Protein AF-A0A7C9NLZ0-F1 (afdb_monomer)

Sequence (135 aa):
AAPAAPADGDAAAMAAAETTRAQASKASASVTGAFAYTQDAVTSTAQLRDVFAKSAAVLCQALPDYGCTTCAKAIMLTAPGTAVEATVADLAGRDAQGSTLMACACATNAPGGGAVANAEAQGVVFQALAAIMGV

Mean predicted aligned error: 15.97 Å

Solvent-accessible surface area (backbone atoms only — not comparable to full-atom values): 8711 Å² total; per-residue (Å²): 138,83,86,82,81,84,73,84,63,61,66,59,51,51,53,50,51,52,53,48,55,59,65,68,51,68,82,69,74,80,86,78,77,79,76,87,77,61,94,82,56,70,49,52,71,67,60,50,49,55,53,51,50,56,49,36,68,69,75,33,75,88,49,78,88,76,87,56,94,77,66,79,56,67,46,80,47,78,49,95,97,36,76,47,79,41,29,71,67,68,50,35,76,67,85,20,62,46,75,46,83,40,79,47,68,49,96,82,45,52,94,88,55,86,42,54,45,27,37,82,45,72,47,63,43,65,70,49,53,30,58,75,57,75,97

Organism: NCBI:txid2304548

Radius of gyration: 29.42 Å; Cα contacts (8 Å, |Δi|>4): 103; chains: 1; bounding box: 54×51×82 Å

Structure (mmCIF, N/CA/C/O backbone):
data_AF-A0A7C9NLZ0-F1
#
_entry.id   AF-A0A7C9NLZ0-F1
#
loop_
_atom_site.group_PDB
_atom_site.id
_atom_site.type_symbol
_atom_site.label_atom_id
_atom_site.label_alt_id
_atom_site.label_comp_id
_atom_site.label_asym_id
_atom_site.label_entity_id
_atom_site.label_seq_id
_atom_site.pdbx_PDB_ins_code
_atom_site.Cartn_x
_atom_site.Cartn_y
_atom_site.Cartn_z
_atom_site.occupancy
_atom_site.B_iso_or_equiv
_atom_site.auth_seq_id
_atom_site.auth_comp_id
_atom_site.auth_asym_id
_atom_site.auth_atom_id
_atom_site.pdbx_PDB_model_num
ATOM 1 N N . ALA A 1 1 ? -38.559 38.075 -61.073 1.00 41.41 1 ALA A N 1
ATOM 2 C CA . ALA A 1 1 ? -37.157 38.147 -60.619 1.00 41.41 1 ALA A CA 1
ATOM 3 C C . ALA A 1 1 ? -36.888 36.919 -59.760 1.00 41.41 1 ALA A C 1
ATOM 5 O O . ALA A 1 1 ? -37.627 36.709 -58.808 1.00 41.41 1 ALA A O 1
ATOM 6 N N . ALA A 1 2 ? -35.940 36.068 -60.152 1.00 38.56 2 ALA A N 1
ATOM 7 C CA . ALA A 1 2 ? -35.530 34.899 -59.371 1.00 38.56 2 ALA A CA 1
ATOM 8 C C . ALA A 1 2 ? -34.394 35.295 -58.407 1.00 38.56 2 ALA A C 1
ATOM 10 O O . ALA A 1 2 ? -33.569 36.124 -58.801 1.00 38.56 2 ALA A O 1
ATOM 11 N N . PRO A 1 3 ? -34.320 34.747 -57.180 1.00 42.00 3 PRO A N 1
ATOM 12 C CA . PRO A 1 3 ? -33.142 34.911 -56.339 1.00 42.00 3 PRO A CA 1
ATOM 13 C C . PRO A 1 3 ? -32.017 33.977 -56.813 1.00 42.00 3 PRO A C 1
ATOM 15 O O . PRO A 1 3 ? -32.261 32.860 -57.268 1.00 42.00 3 PRO A O 1
ATOM 18 N N . ALA A 1 4 ? -30.788 34.484 -56.741 1.00 44.44 4 ALA A N 1
ATOM 19 C CA . ALA A 1 4 ? -29.562 33.826 -57.175 1.00 44.44 4 ALA A CA 1
ATOM 20 C C . ALA A 1 4 ? -29.202 32.606 -56.307 1.00 44.44 4 ALA A C 1
ATOM 22 O O . ALA A 1 4 ? -29.411 32.615 -55.094 1.00 44.44 4 ALA A O 1
ATOM 23 N N . ALA A 1 5 ? -28.622 31.580 -56.934 1.00 47.19 5 ALA A N 1
ATOM 24 C CA . ALA A 1 5 ? -28.014 30.440 -56.252 1.00 47.19 5 ALA A CA 1
ATOM 25 C C . ALA A 1 5 ? -26.708 30.858 -55.539 1.00 47.19 5 ALA A C 1
ATOM 27 O O . ALA A 1 5 ? -25.956 31.660 -56.102 1.00 47.19 5 ALA A O 1
ATOM 28 N N . PRO A 1 6 ? -26.404 30.337 -54.333 1.00 40.81 6 PRO A N 1
ATOM 29 C CA . PRO A 1 6 ? -25.097 30.521 -53.720 1.00 40.81 6 PRO A CA 1
ATOM 30 C C . PRO A 1 6 ? -24.056 29.620 -54.402 1.00 40.81 6 PRO A C 1
ATOM 32 O O . PRO A 1 6 ? -24.360 28.527 -54.873 1.00 40.81 6 PRO A O 1
ATOM 35 N N . ALA A 1 7 ? -22.841 30.150 -54.489 1.00 47.06 7 ALA A N 1
ATOM 36 C CA . ALA A 1 7 ? -21.742 29.694 -55.326 1.00 47.06 7 ALA A CA 1
ATOM 37 C C . ALA A 1 7 ? -21.101 28.361 -54.893 1.00 47.06 7 ALA A C 1
ATOM 39 O O . ALA A 1 7 ? -20.976 28.079 -53.702 1.00 47.06 7 ALA A O 1
ATOM 40 N N . ASP A 1 8 ? -20.562 27.637 -55.881 1.00 51.00 8 ASP A N 1
ATOM 41 C CA . ASP A 1 8 ? -19.723 26.424 -55.806 1.00 51.00 8 ASP A CA 1
ATOM 42 C C . ASP A 1 8 ? -18.362 26.609 -55.078 1.00 51.00 8 ASP A C 1
ATOM 44 O O . ASP A 1 8 ? -17.381 25.922 -55.363 1.00 51.00 8 ASP A O 1
ATOM 48 N N . GLY A 1 9 ? -18.256 27.564 -54.150 1.00 52.34 9 GLY A N 1
ATOM 49 C CA . GLY A 1 9 ? -17.004 27.920 -53.471 1.00 52.34 9 GLY A CA 1
ATOM 50 C C . GLY A 1 9 ? -16.611 26.998 -52.312 1.00 52.34 9 GLY A C 1
ATOM 51 O O . GLY A 1 9 ? -15.436 26.937 -51.957 1.00 52.34 9 GLY A O 1
ATOM 52 N N . ASP A 1 10 ? -17.563 26.264 -51.733 1.00 55.22 10 ASP A N 1
ATOM 53 C CA . ASP A 1 10 ? -17.353 25.514 -50.483 1.00 55.22 10 ASP A CA 1
ATOM 54 C C . ASP A 1 10 ? -16.722 24.126 -50.717 1.00 55.22 10 ASP A C 1
ATOM 56 O O . ASP A 1 10 ? -15.789 23.715 -50.027 1.00 55.22 10 ASP A O 1
ATOM 60 N N . ALA A 1 11 ? -17.146 23.427 -51.776 1.00 53.25 11 ALA A N 1
ATOM 61 C CA . ALA A 1 11 ? -16.656 22.082 -52.091 1.00 53.25 11 ALA A CA 1
ATOM 62 C C . ALA A 1 11 ? -15.178 22.074 -52.525 1.00 53.25 11 ALA A C 1
ATOM 64 O O . ALA A 1 11 ? -14.413 21.187 -52.141 1.00 53.25 11 ALA A O 1
ATOM 65 N N . ALA A 1 12 ? -14.754 23.087 -53.286 1.00 58.62 12 ALA A N 1
ATOM 66 C CA . ALA A 1 12 ? -13.364 23.234 -53.710 1.00 58.62 12 ALA A CA 1
ATOM 67 C C . ALA A 1 12 ? -12.438 23.603 -52.536 1.00 58.62 12 ALA A C 1
ATOM 69 O O . ALA A 1 12 ? -11.304 23.125 -52.470 1.00 58.62 12 ALA A O 1
ATOM 70 N N . ALA A 1 13 ? -12.927 24.401 -51.581 1.00 55.28 13 ALA A N 1
ATOM 71 C CA . ALA A 1 13 ? -12.188 24.764 -50.375 1.00 55.28 13 ALA A CA 1
ATOM 72 C C . ALA A 1 13 ? -12.035 23.574 -49.410 1.00 55.28 13 ALA A C 1
ATOM 74 O O . ALA A 1 13 ? -10.945 23.357 -48.878 1.00 55.28 13 ALA A O 1
ATOM 75 N N . MET A 1 14 ? -13.080 22.755 -49.244 1.00 54.62 14 MET A N 1
ATOM 76 C CA . MET A 1 14 ? -13.004 21.510 -48.471 1.00 54.62 14 MET A CA 1
ATOM 77 C C . MET A 1 14 ? -12.038 20.497 -49.099 1.00 54.62 14 MET A C 1
ATOM 79 O O . MET A 1 14 ? -11.176 19.973 -48.395 1.00 54.62 14 MET A O 1
ATOM 83 N N . ALA A 1 15 ? -12.098 20.281 -50.417 1.00 59.03 15 ALA A N 1
ATOM 84 C CA . ALA 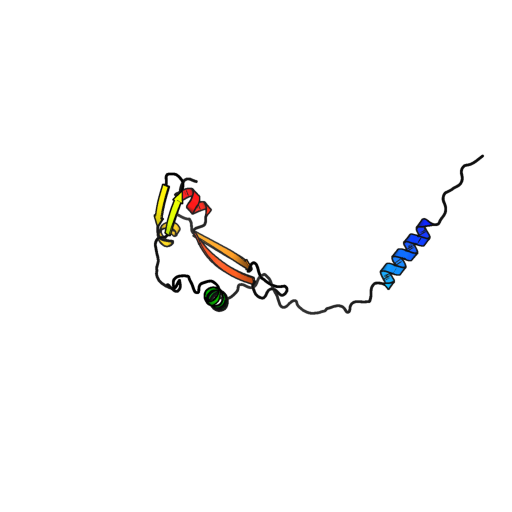A 1 15 ? -11.189 19.366 -51.114 1.00 59.03 15 ALA A CA 1
ATOM 85 C C . ALA A 1 15 ? -9.719 19.828 -51.051 1.00 59.03 15 ALA A C 1
ATOM 87 O O . ALA A 1 15 ? -8.803 19.014 -50.890 1.00 59.03 15 ALA A O 1
ATOM 88 N N . ALA A 1 16 ? -9.476 21.141 -51.120 1.00 60.06 16 ALA A N 1
ATOM 89 C CA . ALA A 1 16 ? -8.146 21.719 -50.942 1.00 60.06 16 ALA A CA 1
ATOM 90 C C . ALA A 1 16 ? -7.639 21.565 -49.496 1.00 60.06 16 ALA A C 1
ATOM 92 O O . ALA A 1 16 ? -6.468 21.236 -49.288 1.00 60.06 16 ALA A O 1
ATOM 93 N N . ALA A 1 17 ? -8.508 21.733 -48.494 1.00 56.75 17 ALA A N 1
ATOM 94 C CA . ALA A 1 17 ? -8.168 21.519 -47.088 1.00 56.75 17 ALA A CA 1
ATOM 95 C C . ALA A 1 17 ? -7.849 20.042 -46.788 1.00 56.75 17 ALA A C 1
ATOM 97 O O . ALA A 1 17 ? -6.900 19.747 -46.061 1.00 56.75 17 ALA A O 1
ATOM 98 N N . GLU A 1 18 ? -8.581 19.108 -47.395 1.00 56.81 18 GLU A N 1
ATOM 99 C CA . GLU A 1 18 ? -8.374 17.663 -47.252 1.00 56.81 18 GLU A CA 1
ATOM 100 C C . GLU A 1 18 ? -7.075 17.202 -47.934 1.00 56.81 18 GLU A C 1
ATOM 102 O O . GLU A 1 18 ? -6.283 16.464 -47.345 1.00 56.81 18 GLU A O 1
ATOM 107 N N . THR A 1 19 ? -6.778 17.755 -49.115 1.00 57.31 19 THR A N 1
ATOM 108 C CA . THR A 1 19 ? -5.504 17.549 -49.826 1.00 57.31 19 THR A CA 1
ATOM 109 C C . THR A 1 19 ? -4.321 18.117 -49.036 1.00 57.31 19 THR A C 1
ATOM 111 O O . THR A 1 19 ? -3.279 17.472 -48.920 1.00 57.31 19 THR A O 1
ATOM 114 N N . THR A 1 20 ? -4.487 19.288 -48.415 1.00 57.09 20 THR A N 1
ATOM 115 C CA . THR A 1 20 ? -3.450 19.909 -47.574 1.00 57.09 20 THR A CA 1
ATOM 116 C C . THR A 1 20 ? -3.228 19.115 -46.282 1.00 57.09 20 THR A C 1
ATOM 118 O O . THR A 1 20 ? -2.090 18.957 -45.848 1.00 57.09 20 THR A O 1
ATOM 121 N N . ARG A 1 21 ? -4.280 18.532 -45.689 1.00 54.12 21 ARG A N 1
ATOM 122 C CA . ARG A 1 21 ? -4.181 17.645 -44.514 1.00 54.12 21 ARG A CA 1
ATOM 123 C C . ARG A 1 21 ? -3.494 16.314 -44.848 1.00 54.12 21 ARG A C 1
ATOM 125 O O . ARG A 1 21 ? -2.691 15.823 -44.052 1.00 54.12 21 ARG A O 1
ATOM 132 N N . ALA A 1 22 ? -3.745 15.770 -46.039 1.00 52.84 22 ALA A N 1
ATOM 133 C CA . ALA A 1 22 ? -3.050 14.592 -46.554 1.00 52.84 22 ALA A CA 1
ATOM 134 C C . ALA A 1 22 ? -1.560 14.874 -46.836 1.00 52.84 22 ALA A C 1
ATOM 136 O O . ALA A 1 22 ? -0.713 14.038 -46.536 1.00 52.84 22 ALA A O 1
ATOM 137 N N . GLN A 1 23 ? -1.217 16.070 -47.330 1.00 54.28 23 GLN A N 1
ATOM 138 C CA . GLN A 1 23 ? 0.169 16.475 -47.615 1.00 54.28 23 GLN A CA 1
ATOM 139 C C . GLN A 1 23 ? 0.950 16.953 -46.377 1.00 54.28 23 GLN A C 1
ATOM 141 O O . GLN A 1 23 ? 2.170 16.805 -46.325 1.00 54.28 23 GLN A O 1
ATOM 146 N N . ALA A 1 24 ? 0.269 17.475 -45.350 1.00 51.78 24 ALA A N 1
ATOM 147 C CA . ALA A 1 24 ? 0.868 17.838 -44.060 1.00 51.78 24 ALA A CA 1
ATOM 148 C C . ALA A 1 24 ? 1.156 16.620 -43.165 1.00 51.78 24 ALA A C 1
ATOM 150 O O . ALA A 1 24 ? 1.860 16.732 -42.157 1.00 51.78 24 ALA A O 1
ATOM 151 N N . SER A 1 25 ? 0.663 15.442 -43.551 1.00 54.28 25 SER A N 1
ATOM 152 C CA . SER A 1 25 ? 1.067 14.173 -42.964 1.00 54.28 25 SER A CA 1
ATOM 153 C C . SER A 1 25 ? 2.461 13.829 -43.486 1.00 54.28 25 SER A C 1
ATOM 155 O O . SER A 1 25 ? 2.613 13.022 -44.400 1.00 54.28 25 SER A O 1
ATOM 157 N N . LYS A 1 26 ? 3.514 14.441 -42.921 1.00 57.22 26 LYS A N 1
ATOM 158 C CA . LYS A 1 26 ? 4.856 13.849 -43.011 1.00 57.22 26 LYS A CA 1
ATOM 159 C C . LYS A 1 26 ? 4.688 12.389 -42.611 1.00 57.22 26 LYS A C 1
ATOM 161 O O . LYS A 1 26 ? 4.262 12.137 -41.482 1.00 57.22 26 LYS A O 1
ATOM 166 N N . ALA A 1 27 ? 4.946 11.467 -43.541 1.00 60.88 27 ALA A N 1
ATOM 167 C CA . ALA A 1 27 ? 4.893 10.038 -43.285 1.00 60.88 27 ALA A CA 1
ATOM 168 C C . ALA A 1 27 ? 5.821 9.763 -42.102 1.00 60.88 27 ALA A C 1
ATOM 170 O O . ALA A 1 27 ? 7.044 9.731 -42.230 1.00 60.88 27 ALA A O 1
ATOM 171 N N . SER A 1 28 ? 5.227 9.694 -40.916 1.00 62.53 28 SER A N 1
ATOM 172 C CA . SER A 1 28 ? 5.944 9.351 -39.707 1.00 62.53 28 SER A CA 1
ATOM 173 C C . SER A 1 28 ? 6.310 7.894 -39.913 1.00 62.53 28 SER A C 1
ATOM 175 O O . SER A 1 28 ? 5.424 7.083 -40.189 1.00 62.53 28 SER A O 1
ATOM 177 N N . ALA A 1 29 ? 7.606 7.580 -39.896 1.00 73.31 29 ALA A N 1
ATOM 178 C CA . ALA A 1 29 ? 8.050 6.200 -40.018 1.00 73.31 29 ALA A CA 1
ATOM 179 C C . ALA A 1 29 ? 7.247 5.353 -39.025 1.00 73.31 29 ALA A C 1
ATOM 181 O O . ALA A 1 29 ? 7.081 5.755 -37.869 1.00 73.31 29 ALA A O 1
ATOM 182 N N . SER A 1 30 ? 6.706 4.223 -39.480 1.00 67.31 30 SER A N 1
ATOM 183 C CA . SER A 1 30 ? 5.969 3.322 -38.604 1.00 67.31 30 SER A CA 1
ATOM 184 C C . SER A 1 30 ? 6.908 2.875 -37.490 1.00 67.31 30 SER A C 1
ATOM 186 O O . SER A 1 30 ? 7.854 2.117 -37.722 1.00 67.31 30 SER A O 1
ATOM 188 N N . VAL A 1 31 ? 6.678 3.375 -36.278 1.00 70.56 31 VAL A N 1
ATOM 189 C CA . VAL A 1 31 ? 7.411 2.922 -35.100 1.00 70.56 31 VAL A CA 1
ATOM 190 C C . VAL A 1 31 ? 6.950 1.497 -34.847 1.00 70.56 31 VAL A C 1
ATOM 192 O O . VAL A 1 31 ? 5.816 1.260 -34.442 1.00 70.56 31 VAL A O 1
ATOM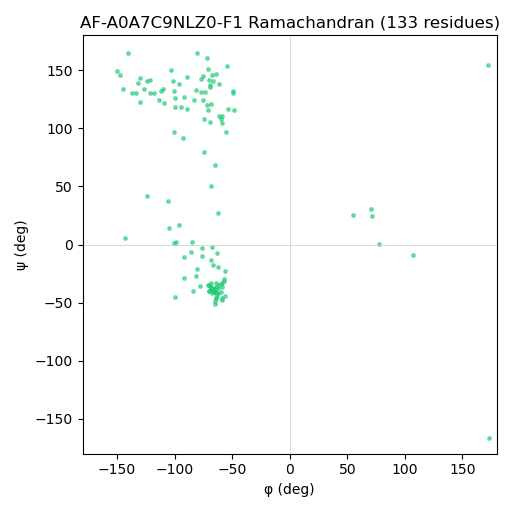 195 N N . THR A 1 32 ? 7.819 0.546 -35.172 1.00 68.38 32 THR A N 1
ATOM 196 C CA . THR A 1 32 ? 7.545 -0.882 -35.028 1.00 68.38 32 THR A CA 1
ATOM 197 C C . THR A 1 32 ? 8.479 -1.412 -33.953 1.00 68.38 32 THR A C 1
ATOM 199 O O . THR A 1 32 ? 9.690 -1.224 -34.027 1.00 68.38 32 THR A O 1
ATOM 202 N N . GLY A 1 33 ? 7.912 -2.029 -32.928 1.00 70.25 33 GLY A N 1
ATOM 203 C CA . GLY A 1 33 ? 8.630 -2.532 -31.767 1.00 70.25 33 GLY A CA 1
ATOM 204 C C . GLY A 1 33 ? 7.626 -3.006 -30.727 1.00 70.25 33 GLY A C 1
ATOM 205 O O . GLY A 1 33 ? 6.481 -2.555 -30.715 1.00 70.25 33 GLY A O 1
ATOM 206 N N . ALA A 1 34 ? 8.031 -3.934 -29.869 1.00 66.75 34 ALA A N 1
ATOM 207 C CA . ALA A 1 34 ? 7.226 -4.275 -28.708 1.00 66.75 34 ALA A CA 1
ATOM 208 C C . ALA A 1 34 ? 7.414 -3.180 -27.654 1.00 66.75 34 ALA A C 1
ATOM 210 O O . ALA A 1 34 ? 8.549 -2.821 -27.327 1.00 66.75 34 ALA A O 1
ATOM 211 N N . PHE A 1 35 ? 6.318 -2.662 -27.101 1.00 61.12 35 PHE A N 1
ATOM 212 C CA . PHE A 1 35 ? 6.403 -1.917 -25.852 1.00 61.12 35 PHE A CA 1
ATOM 213 C C . PHE A 1 35 ? 6.949 -2.878 -24.793 1.00 61.12 35 PHE A C 1
ATOM 215 O O . PHE A 1 35 ? 6.285 -3.837 -24.418 1.00 61.12 35 PHE A O 1
ATOM 222 N N . ALA A 1 36 ? 8.184 -2.648 -24.346 1.00 63.50 36 ALA A N 1
ATOM 223 C CA . ALA A 1 36 ? 8.807 -3.473 -23.312 1.00 63.50 36 ALA A CA 1
ATOM 224 C C . ALA A 1 36 ? 8.108 -3.320 -21.948 1.00 63.50 36 ALA A C 1
ATOM 226 O O . ALA A 1 36 ? 8.290 -4.144 -21.057 1.00 63.50 36 ALA A O 1
ATOM 227 N N . TYR A 1 37 ? 7.316 -2.257 -21.786 1.00 57.84 37 TYR A N 1
ATOM 228 C CA . TYR A 1 37 ? 6.551 -1.982 -20.583 1.00 57.84 37 TYR A CA 1
ATOM 229 C C . TYR A 1 37 ? 5.168 -2.634 -20.659 1.00 57.84 37 TYR A C 1
ATOM 231 O O . TYR A 1 37 ? 4.345 -2.267 -21.497 1.00 57.84 37 TYR A O 1
ATOM 239 N N . THR A 1 38 ? 4.910 -3.576 -19.755 1.00 63.03 38 THR A N 1
ATOM 240 C CA . THR A 1 38 ? 3.600 -4.208 -19.563 1.00 63.03 38 THR A CA 1
ATOM 241 C C . THR A 1 38 ? 3.043 -3.779 -18.209 1.00 63.03 38 THR A C 1
ATOM 243 O O . THR A 1 38 ? 3.748 -3.903 -17.206 1.00 63.03 38 THR A O 1
ATOM 246 N N . GLN A 1 39 ? 1.783 -3.342 -18.144 1.00 62.72 39 GLN A N 1
ATOM 247 C CA . GLN A 1 39 ? 1.152 -2.984 -16.864 1.00 62.72 39 GLN A CA 1
ATOM 248 C C . GLN A 1 39 ? 0.728 -4.196 -16.023 1.00 62.72 39 GLN A C 1
ATOM 250 O O . GLN A 1 39 ? 0.290 -4.012 -14.895 1.00 62.72 39 GLN A O 1
ATOM 255 N N . ASP A 1 40 ? 0.909 -5.416 -16.534 1.00 68.81 40 ASP A N 1
ATOM 256 C CA . ASP A 1 40 ? 0.523 -6.658 -15.851 1.00 68.81 40 ASP A CA 1
ATOM 257 C C . ASP A 1 40 ? 1.663 -7.252 -15.008 1.00 68.81 40 ASP A C 1
ATOM 259 O O . ASP A 1 40 ? 1.458 -8.175 -14.222 1.00 68.81 40 ASP A O 1
ATOM 263 N N . ALA A 1 41 ? 2.888 -6.739 -15.164 1.00 80.69 41 ALA A N 1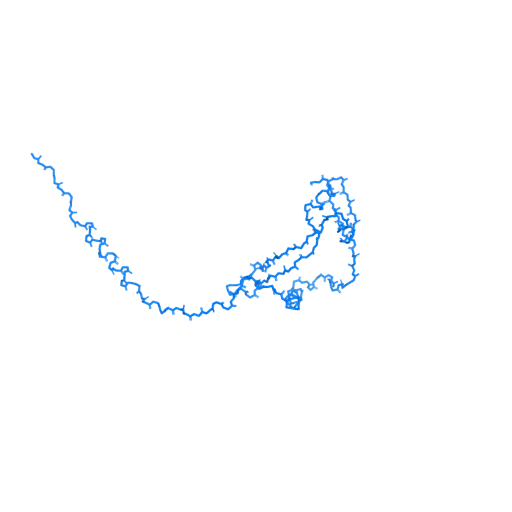
ATOM 264 C CA . ALA A 1 41 ? 4.045 -7.261 -14.453 1.00 80.69 41 ALA A CA 1
ATOM 265 C C . ALA A 1 41 ? 3.986 -6.878 -12.970 1.00 80.69 41 ALA A C 1
ATOM 267 O O . ALA A 1 41 ? 4.007 -5.694 -12.621 1.00 80.69 41 ALA A O 1
ATOM 268 N N . VAL A 1 42 ? 3.964 -7.884 -12.094 1.00 87.31 42 VAL A N 1
ATOM 269 C CA . VAL A 1 42 ? 4.107 -7.697 -10.647 1.00 87.31 42 VAL A CA 1
ATOM 270 C C . VAL A 1 42 ? 5.574 -7.411 -10.333 1.00 87.31 42 VAL A C 1
ATOM 272 O O . VAL A 1 42 ? 6.472 -8.167 -10.701 1.00 87.31 42 VAL A O 1
ATOM 275 N N . THR A 1 43 ? 5.831 -6.289 -9.666 1.00 87.31 43 THR A N 1
ATOM 276 C CA . THR A 1 43 ? 7.175 -5.882 -9.253 1.00 87.31 43 THR A CA 1
ATOM 277 C C . THR A 1 43 ? 7.631 -6.747 -8.085 1.00 87.31 43 THR A C 1
ATOM 279 O O . THR A 1 43 ? 6.909 -6.921 -7.104 1.00 87.31 43 THR A O 1
ATOM 282 N N . SER A 1 44 ? 8.846 -7.290 -8.169 1.00 87.81 44 SER A N 1
ATOM 283 C CA . SER A 1 44 ? 9.368 -8.156 -7.110 1.00 87.81 44 SER A CA 1
ATOM 284 C C . SER A 1 44 ? 9.535 -7.400 -5.789 1.00 87.81 44 SER A C 1
ATOM 286 O O . SER A 1 44 ? 9.923 -6.230 -5.766 1.00 87.81 44 SER A O 1
ATOM 288 N N . THR A 1 45 ? 9.339 -8.083 -4.659 1.00 84.94 45 THR A N 1
ATOM 289 C CA . THR A 1 45 ? 9.534 -7.492 -3.324 1.00 84.94 45 THR A CA 1
ATOM 290 C C . THR A 1 45 ? 10.948 -6.933 -3.129 1.00 84.94 45 THR A C 1
ATOM 292 O O . THR A 1 45 ? 11.122 -5.946 -2.420 1.00 84.94 45 THR A O 1
ATOM 295 N N . ALA A 1 46 ? 11.963 -7.524 -3.771 1.00 83.81 46 ALA A N 1
ATOM 296 C CA . ALA A 1 46 ? 13.331 -7.008 -3.748 1.00 83.81 46 ALA A CA 1
ATOM 297 C C . ALA A 1 46 ? 13.434 -5.633 -4.430 1.00 83.81 46 ALA A C 1
ATOM 299 O O . ALA A 1 46 ? 13.953 -4.693 -3.833 1.00 83.81 46 ALA A O 1
ATOM 300 N N . GLN A 1 47 ? 12.866 -5.491 -5.630 1.00 84.56 47 GLN A N 1
ATOM 301 C CA . GLN A 1 47 ? 12.831 -4.211 -6.342 1.00 84.56 47 GLN A CA 1
ATOM 302 C C . GLN A 1 47 ? 12.003 -3.163 -5.594 1.00 84.56 47 GLN A C 1
ATOM 304 O O . GLN A 1 47 ? 12.430 -2.016 -5.482 1.00 84.56 47 GLN A O 1
ATOM 309 N N . LEU A 1 48 ? 10.848 -3.552 -5.041 1.00 84.62 48 LEU A N 1
ATOM 310 C CA . LEU A 1 48 ? 10.027 -2.662 -4.219 1.00 84.62 48 LEU A CA 1
ATOM 311 C C . LEU A 1 48 ? 10.815 -2.159 -3.007 1.00 84.62 48 LEU A C 1
ATOM 313 O O . LEU A 1 48 ? 10.850 -0.956 -2.760 1.00 84.62 48 LEU A O 1
ATOM 317 N N . ARG A 1 49 ? 11.499 -3.054 -2.284 1.00 80.06 49 ARG A N 1
ATOM 318 C CA . ARG A 1 49 ? 12.352 -2.681 -1.150 1.00 80.06 49 ARG A CA 1
ATOM 319 C C . ARG A 1 49 ? 13.4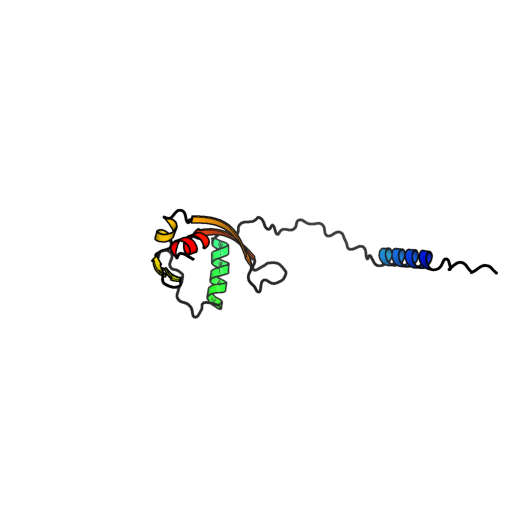19 -1.672 -1.549 1.00 80.06 49 ARG A C 1
ATOM 321 O O . ARG A 1 49 ? 13.593 -0.699 -0.828 1.00 80.06 49 ARG A O 1
ATOM 328 N N . ASP A 1 50 ? 14.092 -1.863 -2.678 1.00 77.00 50 ASP A N 1
ATOM 329 C CA . ASP A 1 50 ? 15.134 -0.938 -3.128 1.00 77.00 50 ASP A CA 1
ATOM 330 C C . ASP A 1 50 ? 14.570 0.446 -3.482 1.00 77.00 50 ASP A C 1
ATOM 332 O O . ASP A 1 50 ? 15.171 1.466 -3.136 1.00 77.00 50 ASP A O 1
ATOM 336 N N . VAL A 1 51 ? 13.411 0.504 -4.147 1.00 75.12 51 VAL A N 1
ATOM 337 C CA . VAL A 1 51 ? 12.730 1.766 -4.479 1.00 75.12 51 VAL A CA 1
ATOM 338 C C . VAL A 1 51 ? 12.271 2.477 -3.206 1.00 75.12 51 VAL A C 1
ATOM 340 O O . VAL A 1 51 ? 12.622 3.637 -2.992 1.00 75.12 51 VAL A O 1
ATOM 343 N N . PHE A 1 52 ? 11.559 1.779 -2.320 1.00 72.19 52 PHE A N 1
ATOM 344 C CA . PHE A 1 52 ? 11.058 2.363 -1.078 1.00 72.19 52 PHE A CA 1
ATOM 345 C C . PHE A 1 52 ? 12.174 2.711 -0.091 1.00 72.19 52 PHE A C 1
ATOM 347 O O . PHE A 1 52 ? 12.060 3.726 0.585 1.00 72.19 52 PHE A O 1
ATOM 354 N N . ALA A 1 53 ? 13.274 1.955 -0.032 1.00 68.12 53 ALA A N 1
ATOM 355 C CA . ALA A 1 53 ? 14.432 2.296 0.795 1.00 68.12 53 ALA A CA 1
ATOM 356 C C . ALA A 1 53 ? 15.116 3.581 0.310 1.00 68.12 53 ALA A C 1
ATOM 358 O O . ALA A 1 53 ? 15.475 4.425 1.127 1.00 68.12 53 ALA A O 1
ATOM 359 N N . LYS A 1 54 ? 15.243 3.778 -1.011 1.00 70.19 54 LYS A N 1
ATOM 360 C CA . LYS A 1 54 ? 15.754 5.035 -1.585 1.00 70.19 54 LYS A CA 1
ATOM 361 C C . LYS A 1 54 ? 14.825 6.205 -1.279 1.00 70.19 54 LYS A C 1
ATOM 363 O O . LYS A 1 54 ? 15.292 7.253 -0.842 1.00 70.19 54 LYS A O 1
ATOM 368 N N . SER A 1 55 ? 13.516 6.025 -1.461 1.00 66.31 55 SER A N 1
ATOM 369 C CA . SER A 1 55 ? 12.523 7.047 -1.119 1.00 66.31 55 SER A CA 1
ATOM 370 C C . SER A 1 55 ? 12.523 7.362 0.377 1.00 66.31 55 SER A C 1
ATOM 372 O O . SER A 1 55 ? 12.495 8.532 0.746 1.00 66.31 55 SER A O 1
ATOM 374 N N . ALA A 1 56 ? 12.627 6.352 1.242 1.00 64.75 56 ALA A N 1
ATOM 375 C CA . ALA A 1 56 ? 12.710 6.526 2.685 1.00 64.75 56 ALA A CA 1
ATOM 376 C C . ALA A 1 56 ? 14.010 7.228 3.105 1.00 64.75 56 ALA A C 1
ATOM 378 O O . ALA A 1 56 ? 13.977 8.138 3.921 1.00 64.75 56 ALA A O 1
ATOM 379 N N . ALA A 1 57 ? 15.151 6.917 2.497 1.00 62.84 57 ALA A N 1
ATOM 380 C CA . ALA A 1 57 ? 16.401 7.627 2.776 1.00 62.84 57 ALA A CA 1
ATOM 381 C C . ALA A 1 57 ? 16.353 9.129 2.416 1.00 62.84 57 ALA A C 1
ATOM 383 O O . ALA A 1 57 ? 17.175 9.900 2.906 1.00 62.84 57 ALA A O 1
ATOM 384 N N . VAL A 1 58 ? 15.408 9.559 1.571 1.00 66.56 58 VAL A N 1
ATOM 385 C CA . VAL A 1 58 ? 15.221 10.966 1.177 1.00 66.56 58 VAL A CA 1
ATOM 386 C C . VAL A 1 58 ? 14.088 11.635 1.962 1.00 66.56 58 VAL A C 1
ATOM 388 O O . VAL A 1 58 ? 14.258 12.748 2.447 1.00 66.56 58 VAL A O 1
ATOM 391 N N . LEU A 1 59 ? 12.940 10.968 2.108 1.00 62.94 59 LEU A N 1
ATOM 392 C CA . LEU A 1 59 ? 11.729 11.517 2.738 1.00 62.94 59 LEU A CA 1
ATOM 393 C C . LEU A 1 59 ? 11.646 11.223 4.241 1.00 62.94 59 LEU A C 1
ATOM 395 O O . LEU A 1 59 ? 11.055 11.988 4.998 1.00 62.94 59 LEU A O 1
ATOM 399 N N . CYS A 1 60 ? 12.240 10.114 4.672 1.00 56.47 60 CYS A N 1
ATOM 400 C CA . CYS A 1 60 ? 12.145 9.573 6.023 1.00 56.47 60 CYS A CA 1
ATOM 401 C C . CYS A 1 60 ? 13.419 9.799 6.854 1.00 56.47 60 CYS A C 1
ATOM 403 O O . CYS A 1 60 ? 13.518 9.202 7.917 1.00 56.47 60 CYS A O 1
ATOM 405 N N . GLN A 1 61 ? 14.368 10.670 6.457 1.00 55.47 61 GLN A N 1
ATOM 406 C CA . GLN A 1 61 ? 15.533 10.995 7.315 1.00 55.47 61 GLN A CA 1
ATOM 407 C C . GLN A 1 61 ? 15.133 11.511 8.709 1.00 55.47 61 GLN A C 1
ATOM 409 O O . GLN A 1 61 ? 15.919 11.425 9.647 1.00 55.47 61 GLN A O 1
ATOM 414 N N . ALA A 1 62 ? 13.912 12.037 8.844 1.00 55.12 62 ALA A N 1
ATOM 415 C CA . ALA A 1 62 ? 13.332 12.492 10.105 1.00 55.12 62 ALA A CA 1
ATOM 416 C C . ALA A 1 62 ? 12.344 11.493 10.742 1.00 55.12 62 ALA A C 1
ATOM 418 O O . ALA A 1 62 ? 11.754 11.807 11.774 1.00 55.12 62 ALA A O 1
ATOM 419 N N . LEU A 1 63 ? 12.112 10.324 10.136 1.00 51.84 63 LEU A N 1
ATOM 420 C CA . LEU A 1 63 ? 11.168 9.338 10.653 1.00 51.84 63 LEU A CA 1
ATOM 421 C C . LEU A 1 63 ? 11.903 8.174 11.339 1.00 51.84 63 LEU A C 1
ATOM 423 O O . LEU A 1 63 ? 13.034 7.859 10.968 1.00 51.84 63 LEU A O 1
ATOM 427 N N . PRO A 1 64 ? 11.278 7.537 12.348 1.00 55.69 64 PRO A N 1
ATOM 428 C CA . PRO A 1 64 ? 11.850 6.380 13.025 1.00 55.69 64 PRO A CA 1
ATOM 429 C C . PRO A 1 64 ? 12.221 5.267 12.045 1.00 55.69 64 PRO A C 1
ATOM 431 O O . PRO A 1 64 ? 11.589 5.123 10.999 1.00 55.69 64 PRO A O 1
ATOM 434 N N . ASP A 1 65 ? 13.199 4.442 12.417 1.00 57.25 65 ASP A N 1
ATOM 435 C CA . ASP A 1 65 ? 13.492 3.218 11.680 1.00 57.25 65 ASP A CA 1
ATOM 436 C C . ASP A 1 65 ? 12.241 2.322 11.647 1.00 57.25 65 ASP A C 1
ATOM 438 O O . ASP A 1 65 ? 11.843 1.713 12.644 1.00 57.25 65 ASP A O 1
ATOM 442 N N . TYR A 1 66 ? 11.580 2.299 10.489 1.00 56.38 66 TYR A N 1
ATOM 443 C CA . TYR A 1 66 ? 10.455 1.411 10.200 1.00 56.38 66 TYR A CA 1
ATOM 444 C C . TYR A 1 66 ? 10.920 0.040 9.712 1.00 56.38 66 TYR A C 1
ATOM 446 O O . TYR A 1 66 ? 10.084 -0.811 9.408 1.00 56.38 66 TYR A O 1
ATOM 454 N N . GLY A 1 67 ? 12.232 -0.203 9.658 1.00 53.91 67 GLY A N 1
ATOM 455 C CA . GLY A 1 67 ? 12.840 -1.505 9.442 1.00 53.91 67 GLY A CA 1
ATOM 456 C C . GLY A 1 67 ? 12.616 -2.443 10.624 1.00 53.91 67 GLY A C 1
ATOM 457 O O . GLY A 1 67 ? 13.559 -3.046 11.118 1.00 53.91 67 GLY A O 1
ATOM 458 N N . CYS A 1 68 ? 11.378 -2.592 11.102 1.00 54.09 68 CYS A N 1
ATOM 459 C CA . CYS A 1 68 ? 11.055 -3.655 12.032 1.00 54.09 68 CYS A CA 1
ATOM 460 C C . CYS A 1 68 ? 10.369 -4.803 11.302 1.00 54.09 68 CYS A C 1
ATOM 462 O O . CYS A 1 68 ? 9.156 -4.822 11.115 1.00 54.09 68 CYS A O 1
ATOM 464 N N . THR A 1 69 ? 11.168 -5.806 10.955 1.00 52.56 69 THR A N 1
ATOM 465 C CA . THR A 1 69 ? 10.736 -7.092 10.396 1.00 52.56 69 THR A CA 1
ATOM 466 C C . THR A 1 69 ? 9.866 -7.908 11.368 1.00 52.56 69 THR A C 1
ATOM 468 O O . THR A 1 69 ? 9.342 -8.946 10.977 1.00 52.56 69 THR A O 1
ATOM 471 N N . THR A 1 70 ? 9.711 -7.477 12.630 1.00 49.50 70 THR A N 1
ATOM 472 C CA . THR A 1 70 ? 9.053 -8.259 13.697 1.00 49.50 70 THR A CA 1
ATOM 473 C C . THR A 1 70 ? 8.211 -7.457 14.695 1.00 49.50 70 THR A C 1
ATOM 475 O O . THR A 1 70 ? 7.718 -8.031 15.664 1.00 49.50 70 THR A O 1
ATOM 478 N N . CYS A 1 71 ? 8.011 -6.151 14.521 1.00 52.66 71 CYS A N 1
ATOM 479 C CA . CYS A 1 71 ? 7.251 -5.381 15.502 1.00 52.66 71 CYS A CA 1
ATOM 480 C C . CYS A 1 71 ? 5.790 -5.342 15.072 1.00 52.66 71 CYS A C 1
ATOM 482 O O . CYS A 1 71 ? 5.371 -4.427 14.366 1.00 52.66 71 CYS A O 1
ATOM 484 N N . ALA A 1 72 ? 5.003 -6.303 15.552 1.00 63.53 72 ALA A N 1
ATOM 485 C CA . ALA A 1 72 ? 3.557 -6.149 15.657 1.00 63.53 72 ALA A CA 1
ATOM 486 C C . ALA A 1 72 ? 3.252 -5.039 16.683 1.00 63.53 72 ALA A C 1
ATOM 488 O O . ALA A 1 72 ? 2.812 -5.306 17.798 1.00 63.53 72 ALA A O 1
ATOM 489 N N . LYS A 1 73 ? 3.581 -3.783 16.354 1.00 73.25 73 LYS A N 1
ATOM 490 C CA . LYS A 1 73 ? 3.190 -2.640 17.178 1.00 73.25 73 LYS A CA 1
ATOM 491 C C . LYS A 1 73 ? 1.687 -2.481 17.052 1.00 73.25 73 LYS A C 1
ATOM 493 O O . LYS A 1 73 ? 1.144 -2.561 15.947 1.00 73.25 73 LYS A O 1
ATOM 498 N N . ALA A 1 74 ? 1.036 -2.266 18.186 1.00 84.00 74 ALA A N 1
ATOM 499 C CA . ALA A 1 74 ? -0.360 -1.897 18.177 1.00 84.00 74 ALA A CA 1
ATOM 500 C C . ALA A 1 74 ? -0.523 -0.560 17.442 1.00 84.00 74 ALA A C 1
ATOM 502 O O . ALA A 1 74 ? 0.289 0.359 17.585 1.00 84.00 74 ALA A O 1
ATOM 503 N N . ILE A 1 75 ? -1.559 -0.490 16.619 1.00 87.25 75 ILE A N 1
ATOM 504 C CA . ILE A 1 75 ? -2.039 0.733 15.998 1.00 87.25 75 ILE A CA 1
ATOM 505 C C . ILE A 1 75 ? -3.261 1.212 16.773 1.00 87.25 75 ILE A C 1
ATOM 507 O O . ILE A 1 75 ? -4.090 0.415 17.213 1.00 87.25 75 ILE A O 1
ATOM 511 N N . MET A 1 76 ? -3.355 2.528 16.947 1.00 89.94 76 MET A N 1
ATOM 512 C CA . MET A 1 76 ? -4.494 3.166 17.594 1.00 89.94 76 MET A CA 1
ATOM 513 C C . MET A 1 76 ? -5.496 3.602 16.524 1.00 89.94 76 MET A C 1
ATOM 515 O O . MET A 1 76 ? -5.177 4.430 15.670 1.00 89.94 76 MET A O 1
ATOM 519 N N . LEU A 1 77 ? -6.705 3.055 16.584 1.00 89.31 77 LEU A N 1
ATOM 520 C CA . LEU A 1 77 ? -7.853 3.455 15.778 1.00 89.31 77 LEU A CA 1
ATOM 521 C C . LEU A 1 77 ? -8.743 4.358 16.629 1.00 89.31 77 LEU A C 1
ATOM 523 O O . LEU A 1 77 ? -9.151 3.973 17.725 1.00 89.31 77 LEU A O 1
ATOM 527 N N . THR A 1 78 ? -9.062 5.552 16.137 1.00 92.12 78 THR A N 1
ATOM 528 C CA . THR A 1 78 ? -9.922 6.507 16.844 1.00 92.12 78 THR A CA 1
ATOM 529 C C . THR A 1 78 ? -11.084 6.953 15.965 1.00 92.12 78 THR A C 1
ATOM 531 O O . THR A 1 78 ? -10.918 7.291 14.796 1.00 92.12 78 THR A O 1
ATOM 534 N N . ALA A 1 79 ? -12.278 6.949 16.551 1.00 89.31 79 ALA A N 1
ATOM 535 C CA . ALA A 1 79 ? -13.517 7.464 15.985 1.00 89.31 79 ALA A CA 1
ATOM 536 C C . ALA A 1 79 ? -14.314 8.173 17.099 1.00 89.31 79 ALA A C 1
ATOM 538 O O . ALA A 1 79 ? -14.01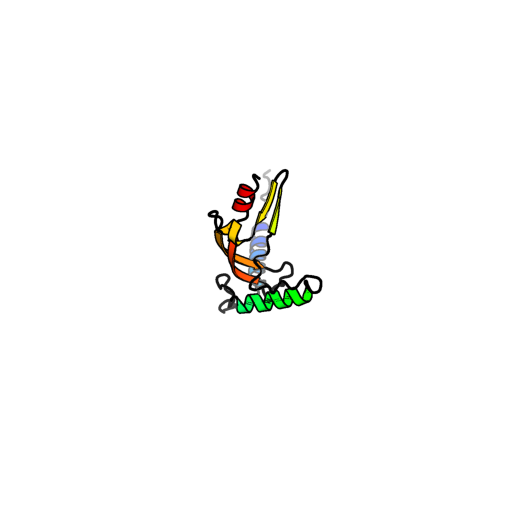2 7.991 18.284 1.00 89.31 79 ALA A O 1
ATOM 539 N N . PRO A 1 80 ? -15.329 8.994 16.781 1.00 91.62 80 PRO A N 1
ATOM 540 C CA . PRO A 1 80 ? -16.163 9.613 17.807 1.00 91.62 80 PRO A CA 1
ATOM 541 C C . PRO A 1 80 ? -16.755 8.562 18.761 1.00 91.62 80 PRO A C 1
ATOM 543 O O . PRO A 1 80 ? -17.514 7.692 18.349 1.00 91.62 80 PRO A O 1
ATOM 546 N N . GLY A 1 81 ? -16.385 8.630 20.041 1.00 87.75 81 GLY A N 1
ATOM 547 C CA . GLY A 1 81 ? -16.884 7.720 21.079 1.00 87.75 81 GLY A CA 1
ATOM 548 C C . GLY A 1 81 ? -16.270 6.315 21.099 1.00 87.75 81 GLY A C 1
ATOM 549 O O . GLY A 1 81 ? -16.624 5.542 21.984 1.00 87.75 81 GLY A O 1
ATOM 550 N N . THR A 1 82 ? -15.332 5.994 20.198 1.00 90.88 82 THR A N 1
ATOM 551 C CA . THR A 1 82 ? -14.685 4.673 20.132 1.00 90.88 82 THR A CA 1
ATOM 552 C C . THR A 1 82 ? -13.180 4.815 19.915 1.00 90.88 82 THR A C 1
ATOM 554 O O . THR A 1 82 ? -12.731 5.519 19.012 1.00 90.88 82 THR A O 1
ATOM 557 N N . ALA A 1 83 ? -12.384 4.121 20.726 1.00 92.50 83 ALA A N 1
ATOM 558 C CA . ALA A 1 83 ? -10.944 3.996 20.538 1.00 92.50 83 ALA A CA 1
ATOM 559 C C . ALA A 1 83 ? -10.543 2.530 20.707 1.00 92.50 83 ALA A C 1
ATOM 561 O O . ALA A 1 83 ? -10.945 1.885 21.676 1.00 92.50 83 ALA A O 1
ATOM 562 N N . VAL A 1 84 ? -9.777 2.009 19.754 1.00 90.25 84 VAL A N 1
ATOM 563 C CA . VAL A 1 84 ? -9.323 0.618 19.739 1.00 90.25 84 VAL A CA 1
ATOM 564 C C . VAL A 1 84 ? -7.821 0.606 19.505 1.00 90.25 84 VAL A C 1
ATOM 566 O O . VAL A 1 84 ? -7.342 1.104 18.491 1.00 90.25 84 VAL A O 1
ATOM 569 N N . GLU A 1 85 ? -7.082 0.007 20.432 1.00 92.12 85 GLU A N 1
ATOM 570 C CA . GLU A 1 85 ? -5.670 -0.317 20.260 1.00 92.12 85 GLU A CA 1
ATOM 571 C C . GLU A 1 85 ? -5.564 -1.798 19.879 1.00 92.12 85 GLU A C 1
ATOM 573 O O . GLU A 1 85 ? -6.020 -2.667 20.622 1.00 92.12 85 GLU A O 1
ATOM 578 N N . ALA A 1 86 ? -5.031 -2.088 18.693 1.00 88.44 86 ALA A N 1
ATOM 579 C CA . ALA A 1 86 ? -4.965 -3.448 18.160 1.00 88.44 86 ALA A CA 1
ATOM 580 C C . ALA A 1 86 ? -3.754 -3.617 17.241 1.00 88.44 86 ALA A C 1
ATOM 582 O O . ALA A 1 86 ? -3.334 -2.677 16.571 1.00 88.44 86 ALA A O 1
ATOM 583 N N . THR A 1 87 ? -3.186 -4.816 17.170 1.00 87.81 87 THR A N 1
ATOM 584 C CA . THR A 1 87 ? -2.187 -5.143 16.147 1.00 87.81 87 THR A CA 1
ATOM 585 C C . THR A 1 87 ? -2.864 -5.477 14.815 1.00 87.81 87 THR A C 1
ATOM 587 O O . THR A 1 87 ? -4.056 -5.781 14.752 1.00 87.81 87 THR A O 1
ATOM 590 N N . VAL A 1 88 ? -2.097 -5.484 13.719 1.00 82.38 88 VAL A N 1
ATOM 591 C CA . VAL A 1 88 ? -2.612 -5.940 12.413 1.00 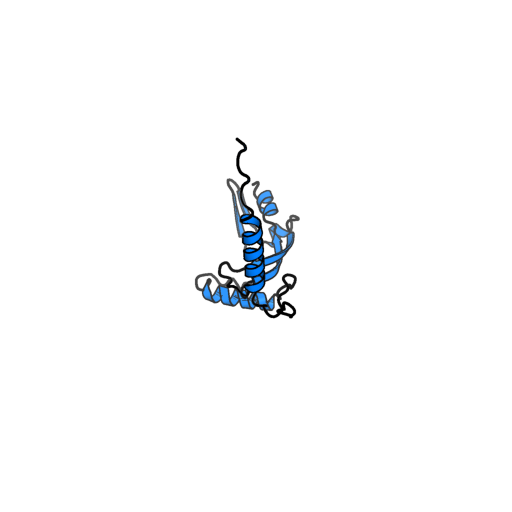82.38 88 VAL A CA 1
ATOM 592 C C . VAL A 1 88 ? -3.104 -7.392 12.486 1.00 82.38 88 VAL A C 1
ATOM 594 O O . VAL A 1 88 ? -4.092 -7.727 11.839 1.00 82.38 88 VAL A O 1
ATOM 597 N N . ALA A 1 89 ? -2.473 -8.236 13.310 1.00 82.19 89 ALA A N 1
ATOM 598 C CA . ALA A 1 89 ? -2.895 -9.620 13.515 1.00 82.19 89 ALA A CA 1
ATOM 599 C C . ALA A 1 89 ? -4.257 -9.714 14.230 1.00 82.19 89 ALA A C 1
ATOM 601 O O . ALA A 1 89 ? -5.115 -10.489 13.808 1.00 82.19 89 ALA A O 1
ATOM 602 N N . ASP A 1 90 ? -4.487 -8.882 15.252 1.00 84.88 90 ASP A N 1
ATOM 603 C CA . ASP A 1 90 ? -5.767 -8.830 15.979 1.00 84.88 90 ASP A CA 1
ATOM 604 C C . ASP A 1 90 ? -6.927 -8.412 15.066 1.00 84.88 90 ASP A C 1
ATOM 606 O O . ASP A 1 90 ? -8.056 -8.889 15.199 1.00 84.88 90 ASP A O 1
ATOM 610 N N . LEU A 1 91 ? -6.639 -7.519 14.118 1.00 83.12 91 LEU A N 1
ATOM 611 C CA . LEU A 1 91 ? -7.604 -7.025 13.140 1.00 83.12 91 LEU A CA 1
ATOM 612 C C . LEU A 1 91 ? -7.832 -8.038 12.006 1.00 83.12 91 LEU A C 1
ATOM 614 O O . LEU A 1 91 ? -8.959 -8.204 11.547 1.00 83.12 91 LEU A O 1
ATOM 618 N N . ALA A 1 92 ? -6.789 -8.760 11.595 1.00 76.75 92 ALA A N 1
ATOM 619 C CA . ALA A 1 92 ? -6.838 -9.786 10.556 1.00 76.75 92 ALA A CA 1
ATOM 620 C C . ALA A 1 92 ? -7.723 -10.992 10.922 1.00 76.75 92 ALA A C 1
ATOM 622 O O . ALA A 1 92 ? -8.375 -11.557 10.045 1.00 76.75 92 ALA A O 1
ATOM 623 N N . GLY A 1 93 ? -7.795 -11.371 12.202 1.00 66.38 93 GLY A N 1
ATOM 624 C CA . GLY A 1 93 ? -8.607 -12.501 12.678 1.00 66.38 93 GLY A CA 1
ATOM 625 C C . GLY A 1 93 ? -10.131 -12.319 12.580 1.00 66.38 93 GLY A C 1
ATOM 626 O O . GLY A 1 93 ? -10.866 -13.233 12.940 1.00 66.38 93 GLY A O 1
ATOM 627 N N . ARG A 1 94 ? -10.622 -11.160 12.115 1.00 61.69 94 ARG A N 1
ATOM 628 C CA . ARG A 1 94 ? -12.054 -10.807 12.047 1.00 61.69 94 ARG A CA 1
ATOM 629 C C . ARG A 1 94 ? -12.640 -10.858 10.622 1.00 61.69 94 ARG A C 1
ATOM 631 O O . ARG A 1 94 ? -13.4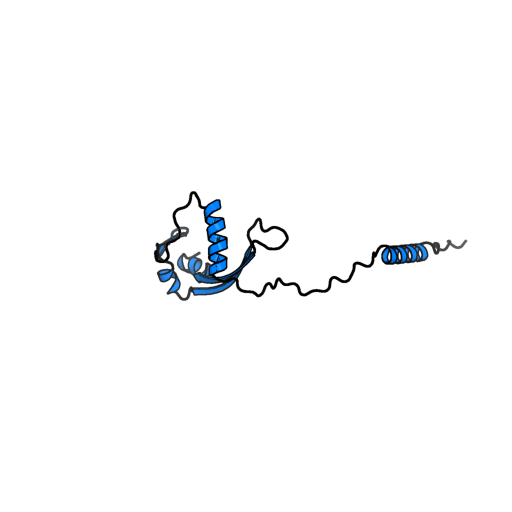15 -9.978 10.266 1.00 61.69 94 ARG A O 1
ATOM 638 N N . ASP A 1 95 ? -12.220 -11.821 9.792 1.00 60.00 95 ASP A N 1
ATOM 639 C CA . ASP A 1 95 ? -12.559 -11.923 8.349 1.00 60.00 95 ASP A CA 1
ATOM 640 C C . ASP A 1 95 ? -12.222 -10.661 7.532 1.00 60.00 95 ASP A C 1
ATOM 642 O O . ASP A 1 95 ? -12.796 -10.368 6.485 1.00 60.00 95 ASP A O 1
ATOM 646 N N . ALA A 1 96 ? -11.251 -9.898 8.023 1.00 59.09 96 ALA A N 1
ATOM 647 C CA . ALA A 1 96 ? -10.939 -8.571 7.522 1.00 59.09 96 ALA A CA 1
ATOM 648 C C . ALA A 1 96 ? -9.755 -8.560 6.540 1.00 59.09 96 ALA A C 1
ATOM 650 O O . ALA A 1 96 ? -9.342 -7.489 6.093 1.00 59.09 96 ALA A O 1
ATOM 651 N N . GLN A 1 97 ? -9.181 -9.729 6.228 1.00 65.31 97 GLN A N 1
ATOM 652 C CA . GLN A 1 97 ? -8.002 -9.842 5.371 1.00 65.31 97 GLN A CA 1
ATOM 653 C C . GLN A 1 97 ? -8.356 -9.779 3.887 1.00 65.31 97 GLN A C 1
ATOM 655 O O . GLN A 1 97 ? -9.232 -10.495 3.409 1.00 65.31 97 GLN A O 1
ATOM 660 N N . GLY A 1 98 ? -7.613 -8.961 3.147 1.00 70.94 98 GLY A N 1
ATOM 661 C CA . GLY A 1 98 ? -7.664 -8.898 1.693 1.00 70.94 98 GLY A CA 1
ATOM 662 C C . GLY A 1 98 ? -6.266 -8.988 1.096 1.00 70.94 98 GLY A C 1
ATOM 663 O O . GLY A 1 98 ? -5.314 -8.427 1.641 1.00 70.94 98 GLY A O 1
ATOM 664 N N . SER A 1 99 ? -6.154 -9.676 -0.041 1.00 80.19 99 SER A N 1
ATOM 665 C CA . SER A 1 99 ? -5.022 -9.528 -0.954 1.00 80.19 99 SER A CA 1
ATOM 666 C C . SER A 1 99 ? -5.508 -8.833 -2.217 1.00 80.19 99 SER A C 1
ATOM 668 O O . SER A 1 99 ? -6.581 -9.142 -2.734 1.00 80.19 99 SER A O 1
ATOM 670 N N . THR A 1 100 ? -4.767 -7.842 -2.693 1.00 84.69 100 THR A N 1
ATOM 671 C CA . THR A 1 100 ? -5.120 -7.096 -3.901 1.00 84.69 100 THR A CA 1
ATOM 672 C C . THR A 1 100 ? -3.854 -6.715 -4.644 1.00 84.69 100 THR A C 1
ATOM 674 O O . THR A 1 100 ? -2.897 -6.218 -4.048 1.00 84.69 100 THR A O 1
ATOM 677 N N . LEU A 1 101 ? -3.863 -6.936 -5.959 1.00 86.44 101 LEU A N 1
ATOM 678 C CA . LEU A 1 101 ? -2.857 -6.372 -6.843 1.00 86.44 101 LEU A CA 1
ATOM 679 C C . LEU A 1 101 ? -3.106 -4.866 -6.953 1.00 86.44 101 LEU A C 1
ATOM 681 O O . LEU A 1 101 ? -4.147 -4.435 -7.446 1.00 86.44 101 LEU A O 1
ATOM 685 N N . MET A 1 102 ? -2.156 -4.076 -6.469 1.00 86.56 102 MET A N 1
ATOM 686 C CA . MET A 1 102 ? -2.236 -2.623 -6.449 1.00 86.56 102 MET A CA 1
ATOM 687 C C . MET A 1 102 ? -1.122 -2.027 -7.303 1.00 86.56 102 MET A C 1
ATOM 689 O O . MET A 1 102 ? 0.051 -2.355 -7.127 1.00 86.56 102 MET A O 1
ATOM 693 N N . ALA A 1 103 ? -1.494 -1.112 -8.194 1.00 86.56 103 ALA A N 1
ATOM 694 C CA . ALA A 1 103 ? -0.545 -0.241 -8.869 1.00 86.56 103 ALA A CA 1
ATOM 695 C C . ALA A 1 103 ? -0.230 0.964 -7.971 1.00 86.56 103 ALA A C 1
ATOM 697 O O . ALA A 1 103 ? -1.122 1.708 -7.563 1.00 86.56 103 ALA A O 1
ATOM 698 N N . CYS A 1 104 ? 1.049 1.167 -7.683 1.00 84.31 104 CYS A N 1
ATOM 699 C CA . CYS A 1 104 ? 1.582 2.276 -6.909 1.00 84.31 104 CYS A CA 1
ATOM 700 C C . CYS A 1 104 ? 2.349 3.211 -7.843 1.00 84.31 104 CYS A C 1
ATOM 702 O O . CYS A 1 104 ? 3.324 2.798 -8.466 1.00 84.31 104 CYS A O 1
ATOM 704 N N . ALA A 1 105 ? 1.940 4.477 -7.907 1.00 83.19 105 ALA A N 1
ATOM 705 C CA . ALA A 1 105 ? 2.615 5.519 -8.676 1.00 83.19 105 ALA A CA 1
ATOM 706 C C . ALA A 1 105 ? 3.042 6.660 -7.750 1.00 83.19 105 ALA A C 1
ATOM 708 O O . ALA A 1 105 ? 2.228 7.177 -6.983 1.00 83.19 105 ALA A O 1
ATOM 709 N N . CYS A 1 106 ? 4.300 7.093 -7.830 1.00 79.06 106 CYS A N 1
ATOM 710 C CA . CYS A 1 106 ? 4.717 8.309 -7.139 1.00 79.06 106 CYS A CA 1
ATOM 711 C C . CYS A 1 106 ? 4.025 9.535 -7.753 1.00 79.06 106 CYS A C 1
ATOM 713 O O . CYS A 1 106 ? 3.929 9.651 -8.973 1.00 79.06 106 CYS A O 1
ATOM 715 N N . ALA A 1 107 ? 3.616 10.498 -6.921 1.00 80.06 107 ALA A N 1
ATOM 716 C CA . ALA A 1 107 ? 2.999 11.745 -7.390 1.00 80.06 107 ALA A CA 1
ATOM 717 C C . ALA A 1 107 ? 3.897 12.528 -8.370 1.00 80.06 107 ALA A C 1
ATOM 719 O O . ALA A 1 107 ? 3.409 13.216 -9.259 1.00 80.06 107 ALA A O 1
ATOM 720 N N . THR A 1 108 ? 5.216 12.393 -8.223 1.00 76.69 108 THR A N 1
ATOM 721 C CA . THR A 1 108 ? 6.240 13.003 -9.080 1.00 76.69 108 THR A CA 1
ATOM 722 C C . THR A 1 108 ? 6.752 12.061 -10.173 1.00 76.69 108 THR A C 1
ATOM 724 O O . THR A 1 108 ? 7.819 12.305 -10.737 1.00 76.69 108 THR A O 1
ATOM 727 N N . ASN A 1 109 ? 6.036 10.970 -10.472 1.00 69.25 109 ASN A N 1
ATOM 728 C CA . ASN A 1 109 ? 6.417 10.038 -11.528 1.00 69.25 109 ASN A CA 1
ATOM 729 C C . ASN A 1 109 ? 6.498 10.774 -12.874 1.00 69.25 109 ASN A C 1
ATOM 731 O O . ASN A 1 109 ? 5.493 11.228 -13.420 1.00 69.25 109 ASN A O 1
ATOM 735 N N . ALA A 1 110 ? 7.717 10.914 -13.387 1.00 72.06 110 ALA A N 1
ATOM 736 C CA . ALA A 1 110 ? 7.979 11.599 -14.640 1.00 72.06 110 ALA A CA 1
ATOM 737 C C . ALA A 1 110 ? 7.494 10.765 -15.846 1.00 72.06 110 ALA A C 1
ATOM 739 O O . ALA A 1 110 ? 7.348 9.538 -15.742 1.00 72.06 110 ALA A O 1
ATOM 740 N N . PRO A 1 111 ? 7.293 11.400 -17.018 1.00 71.12 111 PRO A N 1
ATOM 741 C CA . PRO A 1 111 ? 7.090 10.678 -18.268 1.00 71.12 111 PRO A CA 1
ATOM 742 C C . PRO A 1 111 ? 8.170 9.607 -18.460 1.00 71.12 111 PRO A C 1
ATOM 744 O O . PRO A 1 111 ? 9.358 9.876 -18.291 1.00 71.12 111 PRO A O 1
ATOM 747 N N . GLY A 1 112 ? 7.747 8.385 -18.780 1.00 69.94 112 GLY A N 1
ATOM 748 C CA . GLY A 1 112 ? 8.626 7.213 -18.847 1.00 69.94 112 GLY A CA 1
ATOM 749 C C . GLY A 1 112 ? 8.446 6.209 -17.703 1.00 69.94 112 GLY A C 1
ATOM 750 O O . GLY A 1 112 ? 8.971 5.108 -17.804 1.00 69.94 112 GLY A O 1
ATOM 751 N N . GLY A 1 113 ? 7.674 6.530 -16.655 1.00 67.69 113 GLY A N 1
ATOM 752 C CA . GLY A 1 113 ? 7.168 5.522 -15.711 1.00 67.69 113 GLY A CA 1
ATOM 753 C C . GLY A 1 113 ? 8.217 4.910 -14.775 1.00 67.69 113 GLY A C 1
ATOM 754 O O . GLY A 1 113 ? 8.044 3.797 -14.296 1.00 67.69 113 GLY A O 1
ATOM 755 N N . GLY A 1 114 ? 9.317 5.610 -14.497 1.00 71.38 114 GLY A N 1
ATOM 756 C CA . GLY A 1 114 ? 10.378 5.086 -13.626 1.00 71.38 114 GLY A CA 1
ATOM 757 C C . GLY A 1 114 ? 9.980 4.936 -12.150 1.00 71.38 114 GLY A C 1
ATOM 758 O O . GLY A 1 114 ? 10.701 4.292 -11.393 1.00 71.38 114 GLY A O 1
ATOM 759 N N . ALA A 1 115 ? 8.857 5.530 -11.736 1.00 76.19 115 ALA A N 1
ATOM 760 C CA . ALA A 1 115 ? 8.349 5.510 -10.367 1.00 76.19 115 ALA A CA 1
ATOM 761 C C . ALA A 1 115 ? 6.910 4.965 -10.295 1.00 76.19 115 ALA A C 1
ATOM 763 O O . ALA A 1 115 ? 6.058 5.503 -9.582 1.00 76.19 115 ALA A O 1
ATOM 764 N N . VAL A 1 116 ? 6.646 3.904 -11.063 1.00 79.00 116 VAL A N 1
ATOM 765 C CA . VAL A 1 116 ? 5.443 3.066 -10.960 1.00 79.00 116 VAL A CA 1
ATOM 766 C C . VAL A 1 116 ? 5.841 1.624 -10.674 1.00 79.00 116 VAL A C 1
ATOM 768 O O . VAL A 1 116 ? 6.823 1.127 -11.221 1.00 79.00 116 VAL A O 1
ATOM 771 N N . ALA A 1 117 ? 5.066 0.950 -9.832 1.00 85.44 117 ALA A N 1
ATOM 772 C CA . ALA A 1 117 ? 5.244 -0.459 -9.520 1.00 85.44 117 ALA A CA 1
ATOM 773 C C . ALA A 1 117 ? 3.893 -1.117 -9.242 1.00 85.44 117 ALA A C 1
ATOM 775 O O . ALA A 1 117 ? 3.020 -0.500 -8.640 1.00 85.44 117 ALA A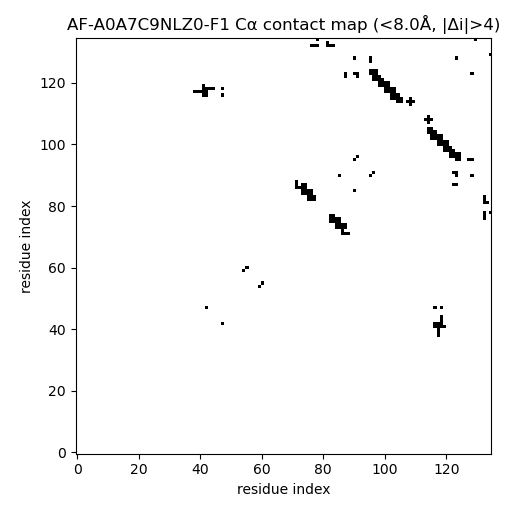 O 1
ATOM 776 N N . ASN A 1 118 ? 3.745 -2.381 -9.620 1.00 88.00 118 ASN A N 1
ATOM 777 C CA . ASN A 1 118 ? 2.604 -3.191 -9.205 1.00 88.00 118 ASN A CA 1
ATOM 778 C C . ASN A 1 118 ? 3.036 -4.096 -8.060 1.00 88.00 118 ASN A C 1
ATOM 780 O O . ASN A 1 118 ? 4.064 -4.761 -8.164 1.00 88.00 118 ASN A O 1
ATOM 784 N N . ALA A 1 119 ? 2.260 -4.149 -6.988 1.00 88.12 119 ALA A N 1
ATOM 785 C CA . ALA A 1 119 ? 2.559 -4.971 -5.829 1.00 88.12 119 ALA A CA 1
ATOM 786 C C . ALA A 1 119 ? 1.329 -5.774 -5.419 1.00 88.12 119 ALA A C 1
ATOM 788 O O . ALA A 1 119 ? 0.215 -5.252 -5.388 1.00 88.12 119 ALA A O 1
ATOM 789 N N . GLU A 1 120 ? 1.539 -7.033 -5.052 1.00 88.06 120 GLU A N 1
ATOM 790 C CA . GLU A 1 120 ? 0.548 -7.769 -4.277 1.00 88.06 120 GLU A CA 1
ATOM 791 C C . GLU A 1 120 ? 0.595 -7.256 -2.838 1.00 88.06 120 GLU A C 1
ATOM 793 O O . GLU A 1 120 ? 1.559 -7.488 -2.105 1.00 88.06 120 GLU A O 1
ATOM 798 N N . ALA A 1 121 ? -0.434 -6.509 -2.448 1.00 85.44 121 ALA A N 1
ATOM 799 C CA . ALA A 1 121 ? -0.590 -6.014 -1.092 1.00 85.44 121 ALA A CA 1
ATOM 800 C C . ALA A 1 121 ? -1.514 -6.950 -0.313 1.00 85.44 121 A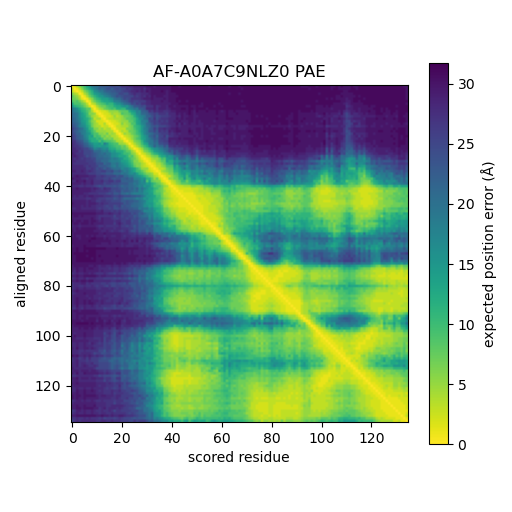LA A C 1
ATOM 802 O O . ALA A 1 121 ? -2.540 -7.400 -0.828 1.00 85.44 121 ALA A O 1
ATOM 803 N N . GLN A 1 122 ? -1.150 -7.231 0.935 1.00 85.31 122 GLN A N 1
ATOM 804 C CA . GLN A 1 122 ? -1.965 -7.981 1.885 1.00 85.31 122 GLN A CA 1
ATOM 805 C C . GLN A 1 122 ? -2.172 -7.133 3.135 1.00 85.31 122 GLN A C 1
ATOM 807 O O . GLN A 1 122 ? -1.251 -6.448 3.583 1.00 85.31 122 GLN A O 1
ATOM 812 N N . GLY A 1 123 ? -3.374 -7.169 3.699 1.00 83.75 123 GLY A N 1
ATOM 813 C CA . GLY A 1 123 ? -3.668 -6.434 4.921 1.00 83.75 123 GLY A CA 1
ATOM 814 C C . GLY A 1 123 ? -5.135 -6.474 5.304 1.00 83.75 123 GLY A C 1
ATOM 815 O O . GLY A 1 123 ? -5.913 -7.267 4.775 1.00 83.75 123 GLY A O 1
ATOM 816 N N . VAL A 1 124 ? -5.500 -5.595 6.235 1.00 86.69 124 VAL A N 1
ATOM 817 C CA . VAL A 1 124 ? -6.878 -5.436 6.694 1.00 86.69 124 VAL A CA 1
ATOM 818 C C . VAL A 1 124 ? -7.586 -4.370 5.866 1.00 86.69 124 VAL A C 1
ATOM 820 O O . VAL A 1 124 ? -7.090 -3.249 5.745 1.00 86.69 124 VAL A O 1
ATOM 823 N N . VAL A 1 125 ? -8.744 -4.702 5.294 1.00 87.31 125 VAL A N 1
ATOM 824 C CA . VAL A 1 125 ? -9.509 -3.752 4.476 1.00 87.31 125 VAL A CA 1
ATOM 825 C C . VAL A 1 125 ? -10.096 -2.634 5.340 1.00 87.31 125 VAL A C 1
ATOM 827 O O . VAL A 1 125 ? -10.649 -2.878 6.412 1.00 87.31 125 VAL A O 1
ATOM 830 N N . PHE A 1 126 ? -10.022 -1.389 4.862 1.00 86.75 126 PHE A N 1
ATOM 831 C CA . PHE A 1 126 ? -10.470 -0.225 5.639 1.00 86.75 126 PHE A CA 1
ATOM 832 C C . PHE A 1 126 ? -11.958 -0.294 6.015 1.00 86.75 126 PHE A C 1
ATOM 834 O O . PHE A 1 126 ? -12.334 0.098 7.113 1.00 86.75 126 PHE A O 1
ATOM 841 N N . GLN A 1 127 ? -12.799 -0.867 5.149 1.00 86.69 127 GLN A N 1
ATOM 842 C CA . GLN A 1 127 ? -14.218 -1.089 5.439 1.00 86.69 127 GLN A CA 1
ATOM 843 C C . GLN A 1 127 ? -14.435 -1.965 6.684 1.00 86.69 127 GLN A C 1
ATOM 845 O O . GLN A 1 127 ? -15.353 -1.717 7.460 1.00 86.69 127 GLN A O 1
ATOM 850 N N . ALA A 1 128 ? -13.578 -2.961 6.908 1.00 86.25 128 ALA A N 1
ATOM 851 C CA . ALA A 1 128 ? -13.652 -3.785 8.106 1.00 86.25 128 ALA A CA 1
ATOM 852 C C . ALA A 1 128 ? -13.214 -3.001 9.352 1.00 86.25 128 ALA A C 1
ATOM 854 O O . ALA A 1 128 ? -13.811 -3.165 10.412 1.00 86.25 128 ALA A O 1
ATOM 855 N N . LEU A 1 129 ? -12.233 -2.098 9.226 1.00 88.12 129 LEU A N 1
ATOM 856 C CA . LEU A 1 129 ? -11.869 -1.182 10.314 1.00 88.12 129 LEU A CA 1
ATOM 857 C C . LEU A 1 129 ? -13.030 -0.247 10.665 1.00 88.12 129 LEU A C 1
ATOM 859 O O . LEU A 1 129 ? -13.333 -0.076 11.839 1.00 88.12 129 LEU A O 1
ATOM 863 N N . ALA A 1 130 ? -13.711 0.309 9.663 1.00 88.12 130 ALA A N 1
ATOM 864 C CA . ALA A 1 130 ? -14.882 1.161 9.860 1.00 88.12 130 ALA A CA 1
ATOM 865 C C . ALA A 1 130 ? -16.000 0.417 10.612 1.00 88.12 130 ALA A C 1
ATOM 867 O O . ALA A 1 130 ? -16.479 0.893 11.639 1.00 88.12 130 ALA A O 1
ATOM 868 N N . ALA A 1 131 ? -16.294 -0.824 10.205 1.00 88.12 131 ALA A N 1
ATOM 869 C CA . ALA A 1 131 ? -17.250 -1.685 10.899 1.00 88.12 131 ALA A CA 1
ATOM 870 C C . ALA A 1 131 ? -16.851 -1.975 12.360 1.00 88.12 131 ALA A C 1
ATOM 872 O O . ALA A 1 131 ? -17.705 -1.948 13.243 1.00 88.12 131 ALA A O 1
ATOM 873 N N . ILE A 1 132 ? -15.560 -2.210 12.636 1.00 86.38 132 ILE A N 1
ATOM 874 C CA . ILE A 1 132 ? -15.039 -2.385 14.006 1.00 86.38 132 ILE A CA 1
ATOM 875 C C . ILE A 1 132 ? -15.240 -1.115 14.843 1.00 86.38 132 ILE A C 1
ATOM 877 O O . ILE A 1 132 ? -15.536 -1.206 16.032 1.00 86.38 132 ILE A O 1
ATOM 881 N N . MET A 1 133 ? -15.077 0.053 14.225 1.00 88.44 133 MET A N 1
ATOM 882 C CA . MET A 1 133 ? -15.183 1.358 14.877 1.00 88.44 133 MET A CA 1
ATOM 883 C C . MET A 1 133 ? -16.619 1.900 14.939 1.00 88.44 133 MET A C 1
ATOM 885 O O . MET A 1 133 ? -16.845 2.924 15.582 1.00 88.44 133 MET A O 1
ATOM 889 N N . GLY A 1 134 ? -17.580 1.223 14.301 1.00 85.88 134 GLY A N 1
ATOM 890 C CA . GLY A 1 134 ? -18.985 1.628 14.258 1.00 85.88 134 GLY A CA 1
ATOM 891 C C . GLY A 1 134 ? -19.250 2.875 13.410 1.00 85.88 134 GLY A C 1
ATOM 892 O O . GLY A 1 134 ? -20.165 3.632 13.739 1.00 85.88 134 GLY A O 1
ATOM 893 N N . VAL A 1 135 ? -18.447 3.102 12.361 1.00 80.12 135 VAL A N 1
ATOM 894 C CA . VAL A 1 135 ? -18.557 4.243 11.428 1.00 80.12 135 VAL A CA 1
ATOM 895 C C . VAL A 1 135 ? -18.774 3.813 9.985 1.00 80.12 135 VAL A C 1
ATOM 897 O O . VAL A 1 135 ? -18.381 2.679 9.631 1.00 80.12 135 VAL A O 1
#

Secondary structure (DSSP, 8-state):
-PPPPPPTHHHHHHHHHHHHHHHS--------S--S--TTPPPPHHHHHHHHHHHHHHH-TTS-----TT--PPEEEEETTEEEEE-HHHHHTTTTEEEEEEEEE-TT--TT-TTEEEEEEEEE-HHHHHHHHT-

pLDDT: mean 71.1, std 14.55, range [38.56, 92.5]

Foldseek 3Di:
DDDDDDDPPPVVVVVVVVVVVVVVPPPDPPPDDDPPDDPPDADDPVRVCVLVVVVCVVVVPVPPPPPDPPDQAWDWDDDVVDIDTGGQVRLVVPVFKDWDFDWDADPPQDPPRPRIHTHGDIGGDVVSVCVVRVD